Protein AF-A0A353EIA1-F1 (afdb_monomer)

Solvent-accessible surface area (backbone atoms only — not comparable to full-atom values): 8806 Å² total; per-residue (Å²): 130,81,90,67,79,78,46,19,44,76,50,26,48,52,34,25,34,33,29,56,57,96,92,42,80,45,79,42,73,63,46,72,69,55,45,57,38,47,73,70,71,42,82,76,47,88,74,96,47,78,44,56,76,40,51,31,35,72,82,66,77,47,40,39,84,74,46,86,92,34,74,85,37,61,61,49,66,30,63,66,44,68,29,76,90,75,44,92,76,39,76,58,55,89,95,60,51,73,68,58,54,50,53,55,48,52,53,59,65,71,46,67,78,74,68,74,76,71,55,72,81,77,43,66,68,55,54,53,51,54,53,52,53,52,53,52,52,52,56,55,58,76,76,106

Radius of gyration: 26.11 Å; Cα contacts (8 Å, |Δi|>4): 144; chains: 1; bounding box: 48×32×91 Å

Foldseek 3Di:
DDPDDFQFQLFFQQKWFWFQDPNDIDIDTQAPVNSVCVVVVNPVPPDPCPRTPWIAGNVRLDTQVPPPPRVPPPCCRGPVDRCPPRDPGDGHDPPDDPVNSVVVSVVVVVPPPPPPPPPCVVPPVSVVVVVVVVVVVVVVVVVD

Mean predicted aligned error: 12.24 Å

Sequence (144 aa):
MSKHPVKNCLSCHFLAKKIQKQGFSQVETVTRAERTALQKHDYQLKGSLKDIESFHCFRKVWDERTEPGLSNNREFSLAEKDRDDQCFFFEYKPNLSFETAQQMRVRKKEVPRVEKFVLIGERAWLVWIISAAVLLASILYVKY

Nearest PDB structures (foldseek):
  4uo4-assembly1_B-2  TM=1.897E-01  e=6.443E+00  Influenza A virus

Secondary structure (DSSP, 8-state):
---SPP--GGGBTTEEEEEEETTEEEEEEPPHHHHHHHHTT--S-TTTTTTEEEEEETTSS-BTTTSTT-TT-HHIIIIIS--TTTS---B--TT--HHHHHHHHHHHHHS--------GGG-HHHHHHHHHHHHHHHHHHHH-

Structure (mmCIF, N/CA/C/O backbone):
data_AF-A0A353EIA1-F1
#
_entry.id   AF-A0A353EIA1-F1
#
loop_
_atom_site.group_PDB
_atom_site.id
_atom_site.type_symbol
_atom_site.label_atom_id
_atom_site.label_alt_id
_atom_site.label_comp_id
_atom_site.label_asym_id
_atom_site.label_entity_id
_atom_site.label_seq_id
_atom_site.pdbx_PDB_ins_code
_atom_site.Cartn_x
_atom_site.Cartn_y
_atom_site.Cartn_z
_atom_site.occupancy
_atom_site.B_iso_or_equiv
_atom_site.auth_seq_id
_atom_site.auth_comp_id
_atom_site.auth_asym_id
_atom_site.auth_atom_id
_atom_site.pdbx_PDB_model_num
ATOM 1 N N . MET A 1 1 ? -6.022 16.601 -18.072 1.00 46.38 1 MET A N 1
ATOM 2 C CA . MET A 1 1 ? -6.297 15.633 -16.987 1.00 46.38 1 MET A CA 1
ATOM 3 C C . MET A 1 1 ? -5.521 14.364 -17.296 1.00 46.38 1 MET A C 1
ATOM 5 O O . MET A 1 1 ? -5.735 13.780 -18.353 1.00 46.38 1 MET A O 1
ATOM 9 N N . SER A 1 2 ? -4.546 14.018 -16.457 1.00 43.38 2 SER A N 1
ATOM 10 C CA . SER A 1 2 ? -3.742 12.801 -16.610 1.00 43.38 2 SER A CA 1
ATOM 11 C C . SER A 1 2 ? -4.658 11.570 -16.549 1.00 43.38 2 SER A C 1
ATOM 13 O O . SER A 1 2 ? -5.465 11.460 -15.634 1.00 43.38 2 SER A O 1
ATOM 15 N N . LYS A 1 3 ? -4.570 10.667 -17.536 1.00 55.72 3 LYS A N 1
ATOM 16 C CA . LYS A 1 3 ? -5.364 9.420 -17.626 1.00 55.72 3 LYS A CA 1
ATOM 17 C C . LYS A 1 3 ? -4.819 8.295 -16.731 1.00 55.72 3 LYS A C 1
ATOM 19 O O . LYS A 1 3 ? -5.139 7.127 -16.952 1.00 55.72 3 LYS A O 1
ATOM 24 N N . HIS A 1 4 ? -3.952 8.604 -15.773 1.00 60.06 4 HIS A N 1
ATOM 25 C CA . HIS A 1 4 ? -3.385 7.581 -14.905 1.00 60.06 4 HIS A CA 1
ATOM 26 C C . HIS A 1 4 ? -4.340 7.283 -13.741 1.00 60.06 4 HIS A C 1
ATOM 28 O O . HIS A 1 4 ? -4.844 8.217 -13.118 1.00 60.06 4 HIS A O 1
ATOM 34 N N . PRO A 1 5 ? -4.639 5.999 -13.466 1.00 69.25 5 PRO A N 1
ATOM 35 C CA . PRO A 1 5 ? -5.440 5.636 -12.306 1.00 69.25 5 PRO A CA 1
ATOM 36 C C . PRO A 1 5 ? -4.714 6.096 -11.039 1.00 69.25 5 PRO A C 1
ATOM 38 O O . PRO A 1 5 ? -3.521 5.830 -10.885 1.00 69.25 5 PRO A O 1
ATOM 41 N N . VAL A 1 6 ? -5.438 6.783 -10.153 1.00 77.81 6 VAL A N 1
ATOM 42 C CA . VAL A 1 6 ? -4.903 7.329 -8.896 1.00 77.81 6 VAL A CA 1
ATOM 43 C C . VAL A 1 6 ? -4.264 6.206 -8.078 1.00 77.81 6 VAL A C 1
ATOM 45 O O . VAL A 1 6 ? -4.919 5.211 -7.752 1.00 77.81 6 VAL A O 1
ATOM 48 N N . LYS A 1 7 ? -2.981 6.350 -7.728 1.00 86.06 7 LYS A N 1
ATOM 49 C CA . LYS A 1 7 ? -2.252 5.352 -6.937 1.00 86.06 7 LYS A CA 1
ATOM 50 C C . LYS A 1 7 ? -2.354 5.692 -5.460 1.00 86.06 7 LYS A C 1
ATOM 52 O O . LYS A 1 7 ? -1.494 6.359 -4.893 1.00 86.06 7 LYS A O 1
ATOM 57 N N . ASN A 1 8 ? -3.408 5.194 -4.826 1.00 89.12 8 ASN A N 1
ATOM 58 C CA . ASN A 1 8 ? -3.693 5.456 -3.417 1.00 89.12 8 ASN A CA 1
ATOM 59 C C . ASN A 1 8 ? -3.317 4.286 -2.489 1.00 89.12 8 ASN A C 1
ATOM 61 O O . ASN A 1 8 ? -3.036 3.160 -2.912 1.00 89.12 8 ASN A O 1
ATOM 65 N N . CYS A 1 9 ? -3.319 4.528 -1.180 1.00 89.50 9 CYS A N 1
ATOM 66 C CA . CYS A 1 9 ? -2.911 3.520 -0.202 1.00 89.50 9 CYS A CA 1
ATOM 67 C C . CYS A 1 9 ? -3.884 2.330 -0.147 1.00 89.50 9 CYS A C 1
ATOM 69 O O . CYS A 1 9 ? -3.444 1.197 0.070 1.00 89.50 9 CYS A O 1
ATOM 71 N N . LEU A 1 10 ? -5.174 2.547 -0.438 1.00 91.06 10 LEU A N 1
ATOM 72 C CA . LEU A 1 10 ? -6.182 1.480 -0.554 1.00 91.06 10 LEU A CA 1
ATOM 73 C C . LEU A 1 10 ? -5.888 0.471 -1.663 1.00 91.06 10 LEU A C 1
ATOM 75 O O . LEU A 1 10 ? -6.384 -0.653 -1.605 1.00 91.06 10 LEU A O 1
ATOM 79 N N . SER A 1 11 ? -5.051 0.829 -2.629 1.00 90.56 11 SER A N 1
ATOM 80 C CA . SER A 1 11 ? -4.624 -0.048 -3.724 1.00 90.56 11 SER A CA 1
ATOM 81 C C . SER A 1 11 ? -3.202 -0.585 -3.516 1.00 90.56 11 SER A C 1
ATOM 83 O O . SER A 1 11 ? -2.738 -1.458 -4.250 1.00 90.56 11 SER A O 1
ATOM 85 N N . CYS A 1 12 ? -2.503 -0.086 -2.492 1.00 91.31 12 CYS A N 1
ATOM 86 C CA . CYS A 1 12 ? -1.125 -0.435 -2.190 1.00 91.31 12 CYS A CA 1
ATOM 87 C C . CYS A 1 12 ? -1.038 -1.683 -1.307 1.00 91.31 12 CYS A C 1
ATOM 89 O O . CYS A 1 12 ? -1.704 -1.808 -0.273 1.00 91.31 12 CYS A O 1
ATOM 91 N N . HIS A 1 13 ? -0.145 -2.589 -1.684 1.00 92.19 13 HIS A N 1
ATOM 92 C CA . HIS A 1 13 ? 0.145 -3.811 -0.962 1.00 92.19 13 HIS A CA 1
ATOM 93 C C . HIS A 1 13 ? 0.699 -3.540 0.429 1.00 92.19 13 HIS A C 1
ATOM 95 O O . HIS A 1 13 ? 0.278 -4.195 1.366 1.00 92.19 13 HIS A O 1
ATOM 101 N N . PHE A 1 14 ? 1.553 -2.524 0.576 1.00 92.75 14 PHE A N 1
ATOM 102 C CA . PHE A 1 14 ? 2.212 -2.161 1.835 1.00 92.75 14 PHE A CA 1
ATOM 103 C C . PHE A 1 14 ? 1.337 -1.359 2.810 1.00 92.75 14 PHE A C 1
ATOM 105 O O . PHE A 1 14 ? 1.869 -0.779 3.757 1.00 92.75 14 PHE A O 1
ATOM 112 N N . LEU A 1 15 ? 0.023 -1.283 2.582 1.00 93.94 15 LEU A N 1
ATOM 113 C CA . LEU A 1 15 ? -0.897 -0.706 3.558 1.00 93.94 15 LEU A CA 1
ATOM 114 C C . LEU A 1 15 ? -0.979 -1.622 4.787 1.00 93.94 15 LEU A C 1
ATOM 116 O O . LEU A 1 15 ? -1.389 -2.783 4.689 1.00 93.94 15 LEU A O 1
ATOM 120 N N . ALA A 1 16 ? -0.598 -1.073 5.935 1.00 93.56 16 ALA A N 1
ATOM 121 C CA . ALA A 1 16 ? -0.584 -1.751 7.217 1.00 93.56 16 ALA A CA 1
ATOM 122 C C . ALA A 1 16 ? -1.441 -0.996 8.237 1.00 93.56 16 ALA A C 1
ATOM 124 O O . ALA A 1 16 ? -1.696 0.204 8.113 1.00 93.56 16 ALA A O 1
ATOM 125 N N . LYS A 1 17 ? -1.880 -1.729 9.254 1.00 92.50 17 LYS A N 1
ATOM 126 C CA . LYS A 1 17 ? -2.584 -1.207 10.421 1.00 92.50 17 LYS A CA 1
ATOM 127 C C . LYS A 1 17 ? -1.749 -1.487 11.659 1.00 92.50 17 LYS A C 1
ATOM 129 O O . LYS A 1 17 ? -1.137 -2.548 11.791 1.00 92.50 17 LYS A O 1
ATOM 134 N N . LYS A 1 18 ? -1.713 -0.518 12.558 1.00 91.62 18 LYS A N 1
ATOM 135 C CA . LYS A 1 18 ? -1.176 -0.668 13.900 1.00 91.62 18 LYS A CA 1
ATOM 136 C C . LYS A 1 18 ? -2.351 -0.983 14.810 1.00 91.62 18 LYS A C 1
ATOM 138 O O . LYS A 1 18 ? -3.344 -0.262 14.784 1.00 91.62 18 LYS A O 1
ATOM 143 N N . ILE A 1 19 ? -2.262 -2.076 15.550 1.00 90.50 19 ILE A N 1
ATOM 144 C CA . ILE A 1 19 ? -3.295 -2.515 16.481 1.00 90.50 19 ILE A CA 1
ATOM 145 C C . ILE A 1 19 ? -2.731 -2.606 17.894 1.00 90.50 19 ILE A C 1
ATOM 147 O O . ILE A 1 19 ? -1.560 -2.941 18.072 1.00 90.50 19 ILE A O 1
ATOM 151 N N . GLN A 1 20 ? -3.559 -2.331 18.896 1.00 87.56 20 GLN A N 1
ATOM 152 C CA . GLN A 1 20 ? -3.187 -2.494 20.296 1.00 87.56 20 GLN A CA 1
ATOM 153 C C . GLN A 1 20 ? 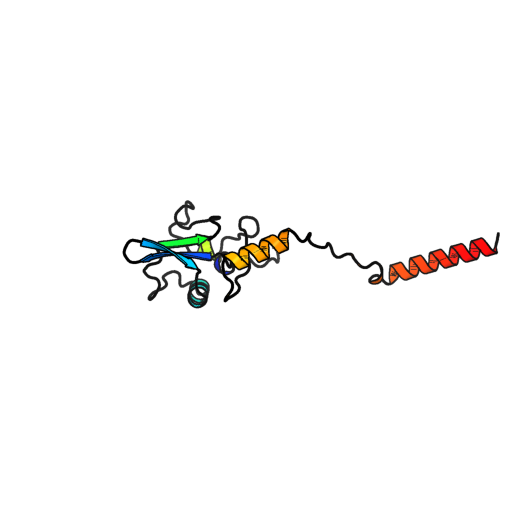-3.878 -3.731 20.872 1.00 87.56 20 GLN A C 1
ATOM 155 O O . GLN A 1 20 ? -5.080 -3.728 21.109 1.00 87.56 20 GLN A O 1
ATOM 160 N N . LYS A 1 21 ? -3.116 -4.802 21.106 1.00 85.50 21 LYS A N 1
ATOM 161 C CA . LYS A 1 21 ? -3.612 -6.044 21.714 1.00 85.50 21 LYS A CA 1
ATOM 162 C C . LYS A 1 21 ? -2.914 -6.254 23.054 1.00 85.50 21 LYS A C 1
ATOM 164 O O . LYS A 1 21 ? -1.693 -6.348 23.104 1.00 85.50 21 LYS A O 1
ATOM 169 N N . GLN A 1 22 ? -3.690 -6.324 24.139 1.00 85.56 22 GLN A N 1
ATOM 170 C CA . GLN A 1 22 ? -3.195 -6.665 25.486 1.00 85.56 22 GLN A CA 1
ATOM 171 C C . GLN A 1 22 ? -2.006 -5.797 25.959 1.00 85.56 22 GLN A C 1
ATOM 173 O O . GLN A 1 22 ? -1.063 -6.291 26.566 1.00 85.56 22 GLN A O 1
ATOM 178 N N . GLY A 1 23 ? -2.030 -4.496 25.649 1.00 84.25 23 GLY A N 1
ATOM 179 C CA . GLY A 1 23 ? -0.966 -3.554 26.025 1.00 84.25 23 GLY A CA 1
ATOM 180 C C . GLY A 1 23 ? 0.234 -3.514 25.073 1.00 84.25 23 GLY A C 1
ATOM 181 O O . GLY A 1 23 ? 1.049 -2.601 25.180 1.00 84.25 23 GLY A O 1
ATOM 182 N N . PHE A 1 24 ? 0.315 -4.418 24.094 1.00 87.12 24 PHE A N 1
ATOM 183 C CA . PHE A 1 24 ? 1.350 -4.403 23.063 1.00 87.12 24 PHE A CA 1
ATOM 184 C C . PHE A 1 24 ? 0.822 -3.827 21.756 1.00 87.12 24 PHE A C 1
ATOM 186 O O . PHE A 1 24 ? -0.315 -4.073 21.348 1.00 87.12 24 PHE A O 1
ATOM 193 N N . SER A 1 25 ? 1.677 -3.064 21.080 1.00 88.75 25 SER A N 1
ATOM 194 C CA . SER A 1 25 ? 1.382 -2.573 19.745 1.00 88.75 25 SER A CA 1
ATOM 195 C C . SER A 1 25 ? 1.944 -3.529 18.700 1.00 88.75 25 SER A C 1
ATOM 197 O O . SER A 1 25 ? 3.144 -3.804 18.683 1.00 88.75 25 SER A O 1
ATOM 199 N N . GLN A 1 26 ? 1.074 -4.027 17.830 1.00 90.75 26 GLN A N 1
ATOM 200 C CA . GLN A 1 26 ? 1.426 -4.935 16.749 1.00 90.75 26 GLN A CA 1
ATOM 201 C C . GLN A 1 26 ? 1.092 -4.295 15.403 1.00 90.75 26 GLN A C 1
ATOM 203 O O . GLN A 1 26 ? 0.077 -3.620 15.243 1.00 90.75 26 GLN A O 1
ATOM 208 N N . VAL A 1 27 ? 1.958 -4.517 14.416 1.00 90.81 27 VAL A N 1
ATOM 209 C CA . VAL A 1 27 ? 1.718 -4.108 13.032 1.00 90.81 27 VAL A CA 1
ATOM 210 C C . VAL A 1 27 ? 1.229 -5.314 12.246 1.00 90.81 27 VAL A C 1
ATOM 212 O O . VAL A 1 27 ? 1.896 -6.345 12.197 1.00 90.81 27 VAL A O 1
ATOM 215 N N . GLU A 1 28 ? 0.070 -5.177 11.614 1.00 90.94 28 GLU A N 1
ATOM 216 C CA . GLU A 1 28 ? -0.535 -6.209 10.778 1.00 90.94 28 GLU A CA 1
ATOM 217 C C . GLU A 1 28 ? -0.816 -5.665 9.371 1.00 90.94 28 GLU A C 1
ATOM 219 O O . GLU A 1 28 ? -1.009 -4.466 9.155 1.00 90.94 28 GLU A O 1
ATOM 224 N N . THR A 1 29 ? -0.853 -6.562 8.384 1.00 90.12 29 THR A N 1
ATOM 225 C CA . THR A 1 29 ? -1.313 -6.209 7.033 1.00 90.12 29 THR A CA 1
ATOM 226 C C . THR A 1 29 ? -2.817 -5.969 7.047 1.00 90.12 29 THR A C 1
ATOM 228 O O . THR A 1 29 ? -3.553 -6.700 7.710 1.00 90.12 29 THR A O 1
ATOM 231 N N . VAL A 1 30 ? -3.290 -4.988 6.274 1.00 91.31 30 VAL A N 1
ATOM 232 C CA . VAL A 1 30 ? -4.731 -4.812 6.060 1.00 91.31 30 VAL A CA 1
ATOM 233 C C . VAL A 1 30 ? -5.272 -5.983 5.240 1.00 91.31 30 VAL A C 1
ATOM 235 O O . VAL A 1 30 ? -4.829 -6.228 4.110 1.00 91.31 30 VAL A O 1
ATOM 238 N N . THR A 1 31 ? -6.225 -6.716 5.813 1.00 90.19 31 THR A N 1
ATOM 239 C CA . THR A 1 31 ? -6.809 -7.907 5.183 1.00 90.19 31 THR A CA 1
ATOM 240 C C . THR A 1 31 ? -7.653 -7.535 3.963 1.00 90.19 31 THR A C 1
ATOM 242 O O . THR A 1 31 ? -8.016 -6.377 3.747 1.00 90.19 31 THR A O 1
ATOM 245 N N . ARG A 1 32 ? -8.003 -8.526 3.132 1.00 90.25 32 ARG A N 1
ATOM 246 C CA . ARG A 1 32 ? -8.872 -8.292 1.967 1.00 90.25 32 ARG A CA 1
ATOM 247 C C . ARG A 1 32 ? -10.236 -7.731 2.381 1.00 90.25 32 ARG A C 1
ATOM 249 O O . ARG A 1 32 ? -10.708 -6.790 1.755 1.00 90.25 32 ARG A O 1
ATOM 256 N N . ALA A 1 33 ? -10.839 -8.291 3.431 1.00 89.19 33 ALA A N 1
ATOM 257 C CA . ALA A 1 33 ? -12.139 -7.851 3.934 1.00 89.19 33 ALA A CA 1
ATOM 258 C C . ALA A 1 33 ? -12.088 -6.401 4.441 1.00 89.19 33 ALA A C 1
ATOM 260 O O . ALA A 1 33 ? -12.926 -5.588 4.059 1.00 89.19 33 ALA A O 1
ATOM 261 N N . GLU A 1 34 ? -11.057 -6.056 5.218 1.00 90.31 34 GLU A N 1
ATOM 262 C CA . GLU A 1 34 ? -10.821 -4.684 5.686 1.00 90.31 34 GLU A CA 1
ATOM 263 C C . GLU A 1 34 ? -10.635 -3.707 4.535 1.00 90.31 34 GLU A C 1
ATOM 265 O O . GLU A 1 34 ? -11.230 -2.636 4.526 1.00 90.31 34 GLU A O 1
ATOM 270 N N . ARG A 1 35 ? -9.841 -4.083 3.529 1.00 91.44 35 ARG A N 1
ATOM 271 C CA . ARG A 1 35 ? -9.610 -3.242 2.354 1.00 91.44 35 ARG A CA 1
ATOM 272 C C . ARG A 1 35 ? -10.907 -2.976 1.597 1.00 91.44 35 ARG A C 1
ATOM 274 O O . ARG A 1 35 ? -11.148 -1.840 1.209 1.00 91.44 35 ARG A O 1
ATOM 281 N N . THR A 1 36 ? -11.754 -3.992 1.428 1.00 90.50 36 THR A N 1
ATOM 282 C CA . THR A 1 36 ? -13.078 -3.825 0.816 1.00 90.50 36 THR A CA 1
ATOM 283 C C . THR A 1 36 ? -13.985 -2.915 1.647 1.00 90.50 36 THR A C 1
ATOM 285 O O . THR A 1 36 ? -14.723 -2.127 1.066 1.00 90.50 36 THR A O 1
ATOM 288 N N . ALA A 1 37 ? -13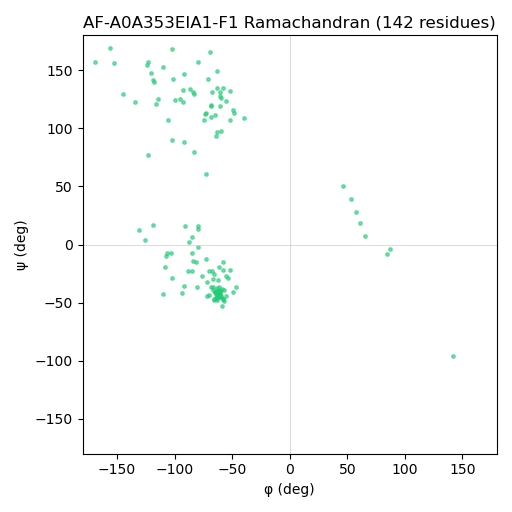.931 -2.982 2.980 1.00 89.69 37 ALA A N 1
ATOM 289 C CA . ALA A 1 37 ? -14.680 -2.066 3.844 1.00 89.69 37 ALA A CA 1
ATOM 290 C C . ALA A 1 37 ? -14.181 -0.616 3.702 1.00 89.69 37 ALA A C 1
ATOM 292 O O . ALA A 1 37 ? -14.973 0.289 3.450 1.00 89.69 37 ALA A O 1
ATOM 293 N N . LEU A 1 38 ? -12.861 -0.411 3.731 1.00 89.94 38 LEU A N 1
ATOM 294 C CA . LEU A 1 38 ? -12.236 0.900 3.536 1.00 89.94 38 LEU A CA 1
ATOM 295 C C . LEU A 1 38 ? -12.537 1.504 2.153 1.00 89.94 38 LEU A C 1
ATOM 297 O O . LEU A 1 38 ? -12.728 2.709 2.035 1.00 89.94 38 LEU A O 1
ATOM 301 N N . GLN A 1 39 ? -12.609 0.676 1.107 1.00 89.75 39 GLN A N 1
ATOM 302 C CA . GLN A 1 39 ? -13.018 1.097 -0.241 1.00 89.75 39 GLN A CA 1
ATOM 303 C C . GLN A 1 39 ? -14.489 1.518 -0.323 1.00 89.75 39 GLN A C 1
ATOM 305 O O . GLN A 1 39 ? -14.855 2.260 -1.226 1.00 89.75 39 GLN A O 1
ATOM 310 N N . LYS A 1 40 ? -15.333 1.053 0.603 1.00 90.25 40 LYS A N 1
ATOM 311 C CA . LYS A 1 40 ? -16.737 1.469 0.739 1.00 90.25 40 LYS A CA 1
ATOM 312 C C . LYS A 1 40 ? -16.903 2.661 1.687 1.00 90.25 40 LYS A C 1
ATOM 314 O O . LYS A 1 40 ? -18.011 2.907 2.149 1.00 90.25 40 LYS A O 1
ATOM 319 N N . HIS A 1 41 ? -15.815 3.367 1.993 1.00 86.06 41 HIS A N 1
ATOM 320 C CA . HIS A 1 41 ? -15.782 4.491 2.929 1.00 86.06 41 HIS A CA 1
ATOM 321 C C . HIS A 1 41 ? -16.192 4.126 4.370 1.00 86.06 41 HIS A C 1
ATOM 323 O O . HIS A 1 41 ? -16.494 4.998 5.184 1.00 86.06 41 HIS A O 1
ATOM 329 N N . ASP A 1 42 ? -16.159 2.837 4.733 1.00 84.56 42 ASP A N 1
ATOM 330 C CA . ASP A 1 42 ? -16.332 2.412 6.122 1.00 84.56 42 ASP A CA 1
ATOM 331 C C . ASP A 1 42 ? -14.992 2.511 6.863 1.00 84.56 42 ASP A C 1
ATOM 333 O O . ASP A 1 42 ? -14.269 1.533 7.048 1.00 84.56 42 ASP A O 1
ATOM 337 N N . TYR A 1 43 ? -14.642 3.733 7.266 1.00 77.38 43 TYR A N 1
ATOM 338 C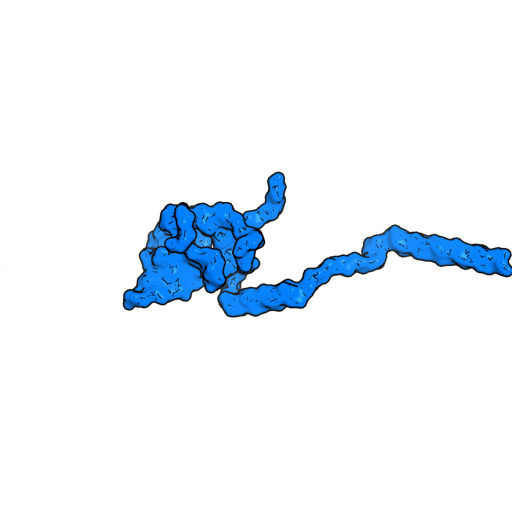 CA . TYR A 1 43 ? -13.428 4.032 8.038 1.00 77.38 43 TYR A CA 1
ATOM 339 C C . TYR A 1 43 ? -13.605 3.843 9.553 1.00 77.38 43 TYR A C 1
ATOM 341 O O . TYR A 1 43 ? -12.634 3.949 10.311 1.00 77.38 4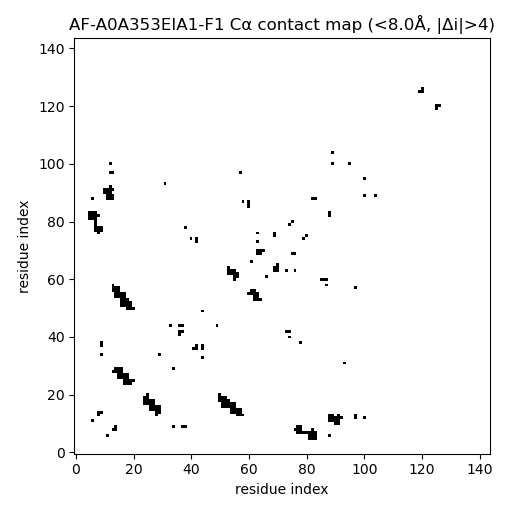3 TYR A O 1
ATOM 349 N N . GLN A 1 44 ? -14.845 3.590 9.987 1.00 69.81 44 GLN A N 1
ATOM 350 C CA . GLN A 1 44 ? -15.246 3.367 11.379 1.00 69.81 44 GLN A CA 1
ATOM 351 C C . GLN A 1 44 ? -15.123 1.886 11.765 1.00 69.81 44 GLN A C 1
ATOM 353 O O . GLN A 1 44 ? -14.968 1.587 12.948 1.00 69.81 44 GLN A O 1
ATOM 358 N N . LEU A 1 45 ? -15.157 0.975 10.778 1.00 66.88 45 LEU A N 1
ATOM 359 C CA . LEU A 1 45 ? -14.779 -0.437 10.891 1.00 66.88 45 LEU A CA 1
ATOM 360 C C . LEU A 1 45 ? -15.379 -1.120 12.142 1.00 66.88 45 LEU A C 1
ATOM 362 O O . LEU A 1 45 ? -14.682 -1.739 12.952 1.00 66.88 45 LEU A O 1
ATOM 366 N N . LYS A 1 46 ? -16.698 -0.975 12.332 1.00 54.69 46 LYS A N 1
ATOM 367 C CA . LYS A 1 46 ? -17.418 -1.460 13.522 1.00 54.69 46 LYS A CA 1
ATOM 368 C C . LYS A 1 46 ? -17.370 -2.994 13.607 1.00 54.69 46 LYS A C 1
ATOM 370 O O . LYS A 1 46 ? -18.009 -3.680 12.820 1.00 54.69 46 LYS A O 1
ATOM 375 N N . GLY A 1 47 ? -16.645 -3.539 14.590 1.00 58.69 47 GLY A N 1
ATOM 376 C CA . GLY A 1 47 ? -16.631 -4.980 14.890 1.00 58.69 47 GLY A CA 1
ATOM 377 C C . GLY A 1 47 ? -15.250 -5.501 15.291 1.00 58.69 47 GLY A C 1
ATOM 378 O O . GLY A 1 47 ? -14.862 -5.389 16.447 1.00 58.69 47 GLY A O 1
ATOM 379 N N . SER A 1 48 ? -14.506 -6.053 14.330 1.00 52.88 48 SER A N 1
ATOM 380 C CA . SER A 1 48 ? -13.206 -6.732 14.518 1.00 52.88 48 SER A CA 1
ATOM 381 C C . SER A 1 48 ? -11.995 -5.787 14.661 1.00 52.88 48 SER A C 1
ATOM 383 O O . SER A 1 48 ? -10.861 -6.249 14.776 1.00 52.88 48 SER A O 1
ATOM 385 N N . LEU A 1 49 ? -12.206 -4.473 14.553 1.00 55.47 49 LEU A N 1
ATOM 386 C CA . LEU A 1 49 ? -11.157 -3.497 14.220 1.00 55.47 49 LEU A CA 1
ATOM 387 C C . LEU A 1 49 ? -11.143 -2.294 15.172 1.00 55.47 49 LEU A C 1
ATOM 389 O O . LEU A 1 49 ? -10.456 -1.310 14.909 1.00 55.47 49 LEU A O 1
ATOM 393 N N . LYS A 1 50 ? -11.864 -2.390 16.299 1.00 64.19 50 LYS A N 1
ATOM 394 C CA . LYS A 1 50 ? -11.843 -1.383 17.377 1.00 64.19 50 LYS A CA 1
ATOM 395 C C . LYS A 1 50 ? -10.441 -1.151 17.948 1.00 64.19 50 LYS A C 1
ATOM 397 O O . LYS A 1 50 ? -10.183 -0.081 18.482 1.00 64.19 50 LYS A O 1
ATOM 402 N N . ASP A 1 51 ? -9.548 -2.119 17.771 1.00 76.31 51 ASP A N 1
ATOM 403 C CA . ASP A 1 51 ? -8.181 -2.065 18.278 1.00 76.31 51 ASP A CA 1
ATOM 404 C C . ASP A 1 51 ? -7.202 -1.385 17.306 1.00 76.31 51 ASP A C 1
ATOM 406 O O . ASP A 1 51 ? -6.006 -1.354 17.589 1.00 76.31 51 ASP A O 1
ATOM 410 N N . ILE A 1 52 ? -7.659 -0.870 16.151 1.00 86.06 52 ILE A N 1
ATOM 411 C CA . ILE A 1 52 ? -6.789 -0.147 15.211 1.00 86.06 52 ILE A CA 1
ATOM 412 C C . ILE A 1 52 ? -6.444 1.235 15.771 1.00 86.06 52 ILE A C 1
ATOM 414 O O . ILE A 1 52 ? -7.271 2.144 15.807 1.00 86.06 52 ILE A O 1
ATOM 418 N N . GLU A 1 53 ? -5.170 1.400 16.111 1.00 86.81 53 GLU A N 1
ATOM 419 C CA . GLU A 1 53 ? -4.555 2.658 16.522 1.00 86.81 53 GLU A CA 1
ATOM 420 C C . GLU A 1 53 ? -4.382 3.643 15.363 1.00 86.81 53 GLU A C 1
ATOM 422 O O . GLU A 1 53 ? -4.572 4.846 15.550 1.00 86.81 53 GLU A O 1
ATOM 427 N N . SER A 1 54 ? -3.907 3.145 14.218 1.00 89.44 54 SER A N 1
ATOM 428 C CA . SER A 1 54 ? -3.615 3.940 13.023 1.00 89.44 54 SER A CA 1
ATOM 429 C C . SER A 1 54 ? -3.335 3.078 11.796 1.00 89.44 54 SER A C 1
ATOM 431 O O . SER A 1 54 ? -2.889 1.930 11.894 1.00 89.44 54 SER A O 1
ATOM 433 N N . PHE A 1 55 ? -3.530 3.660 10.619 1.00 91.38 55 PHE A N 1
ATOM 434 C CA . PHE A 1 55 ? -3.006 3.165 9.356 1.00 91.38 55 PHE A CA 1
ATOM 435 C C . PHE A 1 55 ? -1.649 3.786 9.047 1.00 91.38 55 PHE A C 1
ATOM 437 O O . PHE A 1 55 ? -1.361 4.936 9.374 1.00 91.38 55 PHE A O 1
ATOM 444 N N . HIS A 1 56 ? -0.797 3.008 8.396 1.00 91.88 56 HIS A N 1
ATOM 445 C CA . HIS A 1 56 ? 0.516 3.470 7.978 1.00 91.88 56 HIS A CA 1
ATOM 446 C C . HIS A 1 56 ? 1.026 2.638 6.803 1.00 91.88 56 HIS A C 1
ATOM 448 O O . HIS A 1 56 ? 0.488 1.587 6.441 1.00 91.88 56 HIS A O 1
ATOM 454 N N . CYS A 1 57 ? 2.108 3.104 6.192 1.00 91.12 57 CYS A N 1
ATOM 455 C CA . CYS A 1 57 ? 2.856 2.307 5.236 1.00 91.12 57 CYS A CA 1
ATOM 456 C C . CYS A 1 57 ? 3.836 1.388 5.974 1.00 91.12 57 CYS A C 1
ATOM 458 O O . CYS A 1 57 ? 4.674 1.871 6.731 1.00 91.12 57 CYS A O 1
ATOM 460 N N . PHE A 1 58 ? 3.843 0.087 5.669 1.00 90.94 58 PHE A N 1
ATOM 461 C CA . PHE A 1 58 ? 4.837 -0.858 6.205 1.00 90.94 58 PHE A CA 1
ATOM 462 C C . PHE A 1 58 ? 6.291 -0.430 5.913 1.00 90.94 58 PHE A C 1
ATOM 464 O O . PHE A 1 58 ? 7.217 -0.724 6.663 1.00 90.94 58 PHE A O 1
ATOM 471 N N . ARG A 1 59 ? 6.501 0.327 4.827 1.00 87.81 59 ARG A N 1
ATOM 472 C CA . ARG A 1 59 ? 7.799 0.906 4.442 1.00 87.81 59 ARG A CA 1
ATOM 473 C C . ARG A 1 59 ? 8.112 2.243 5.123 1.00 87.81 59 ARG A C 1
ATOM 475 O O . ARG A 1 59 ? 9.107 2.859 4.759 1.00 87.81 59 ARG A O 1
ATOM 482 N N . LYS A 1 60 ? 7.278 2.683 6.072 1.00 87.19 60 LYS A N 1
ATOM 483 C CA . LYS A 1 60 ? 7.403 3.937 6.834 1.00 87.19 60 LYS A CA 1
ATOM 484 C C . LYS A 1 60 ? 7.443 5.203 5.969 1.00 87.19 60 LYS A C 1
ATOM 486 O O . LYS A 1 60 ? 8.034 6.199 6.360 1.00 87.19 60 LYS A O 1
ATOM 491 N N . VAL A 1 61 ? 6.825 5.163 4.785 1.00 84.38 61 VAL A N 1
ATOM 492 C CA . VAL A 1 61 ? 6.723 6.342 3.904 1.00 84.38 61 VAL A CA 1
ATOM 493 C C . VAL A 1 61 ? 5.742 7.373 4.466 1.00 84.38 61 VAL A C 1
ATOM 495 O O . VAL A 1 61 ? 5.926 8.568 4.278 1.00 84.38 61 VAL A O 1
ATOM 498 N N . TRP A 1 62 ? 4.701 6.906 5.152 1.00 85.56 62 TRP A N 1
ATOM 499 C CA . TRP A 1 62 ? 3.725 7.745 5.831 1.00 85.56 62 TRP A CA 1
ATOM 500 C C . TRP A 1 62 ? 3.112 6.983 7.011 1.00 85.56 62 TRP A C 1
ATOM 502 O O . TRP A 1 62 ? 3.099 5.744 7.012 1.00 85.56 62 TRP A O 1
ATOM 512 N N . ASP A 1 63 ? 2.610 7.732 7.988 1.00 85.06 63 ASP A N 1
ATOM 513 C CA . ASP A 1 63 ? 1.885 7.248 9.163 1.00 85.06 63 ASP A CA 1
ATOM 514 C C . ASP A 1 63 ? 0.794 8.274 9.506 1.00 85.06 63 ASP A C 1
ATOM 516 O O . ASP A 1 63 ? 1.070 9.473 9.589 1.00 85.06 63 ASP A O 1
ATOM 520 N N . GLU A 1 64 ? -0.444 7.805 9.678 1.00 83.00 64 GLU A N 1
ATOM 521 C CA . GLU A 1 64 ? -1.622 8.630 9.994 1.00 83.00 64 GLU A CA 1
ATOM 522 C C . GLU A 1 64 ? -1.408 9.515 11.232 1.00 83.00 64 GLU A C 1
ATOM 524 O O . GLU A 1 64 ? -1.982 10.596 11.327 1.00 83.00 64 GLU A O 1
ATOM 529 N N . ARG A 1 65 ? -0.569 9.082 12.181 1.00 79.81 65 ARG A N 1
ATOM 530 C CA . ARG A 1 65 ? -0.351 9.795 13.448 1.00 79.81 65 ARG A CA 1
ATOM 531 C C . ARG A 1 65 ? 0.677 10.906 13.383 1.00 79.81 65 ARG A C 1
ATOM 533 O O . ARG A 1 65 ? 0.681 11.765 14.260 1.00 79.81 65 ARG A O 1
ATOM 540 N N . THR A 1 66 ? 1.588 10.853 12.419 1.00 72.25 66 THR A N 1
ATOM 541 C CA . THR A 1 66 ? 2.716 11.789 12.343 1.00 72.25 66 THR A CA 1
ATOM 542 C C . THR A 1 66 ? 2.572 12.783 11.204 1.00 72.25 66 THR A C 1
ATOM 544 O O . THR A 1 66 ? 3.209 13.832 11.262 1.00 72.25 66 THR A O 1
ATOM 547 N N . GLU A 1 67 ? 1.737 12.507 10.194 1.00 66.50 67 GLU A N 1
ATOM 548 C CA . GLU A 1 67 ? 1.452 13.477 9.135 1.00 66.50 67 GLU A CA 1
ATOM 549 C C . GLU A 1 67 ? 0.544 14.611 9.686 1.00 66.50 67 GLU A C 1
ATOM 551 O O . GLU A 1 67 ? -0.620 14.371 10.033 1.00 66.50 67 GLU A O 1
ATOM 556 N N . PRO A 1 68 ? 1.042 15.862 9.782 1.00 56.44 68 PRO A N 1
ATOM 557 C CA . PRO A 1 68 ? 0.258 16.981 10.298 1.00 56.44 68 PRO A CA 1
ATOM 558 C C . PRO A 1 68 ? -0.955 17.259 9.396 1.00 56.44 68 PRO A C 1
ATOM 560 O O . PRO A 1 68 ? -0.840 17.288 8.173 1.00 56.44 68 PRO A O 1
ATOM 563 N N . GLY A 1 69 ? -2.130 17.452 10.007 1.00 57.19 69 GLY A N 1
ATOM 564 C CA . GLY A 1 69 ? -3.401 17.694 9.305 1.00 57.19 69 GLY A CA 1
ATOM 565 C C . GLY A 1 69 ? -4.182 16.437 8.891 1.00 57.19 69 GLY A C 1
ATOM 566 O O . GLY A 1 69 ? -5.302 16.568 8.405 1.00 57.19 69 GLY A O 1
ATOM 567 N N . LEU A 1 70 ? -3.637 15.231 9.109 1.00 58.25 70 LEU A N 1
ATOM 568 C CA . LEU A 1 70 ? -4.257 13.959 8.699 1.00 58.25 70 LEU A CA 1
ATOM 569 C C . LEU A 1 70 ? -4.821 13.119 9.842 1.00 58.25 70 LEU A C 1
ATOM 571 O O . LEU A 1 70 ? -5.565 12.174 9.582 1.00 58.25 70 LEU A O 1
ATOM 575 N N . SER A 1 71 ? -4.539 13.497 11.089 1.00 55.84 71 SER A N 1
ATOM 576 C CA . SER A 1 71 ? -4.896 12.732 12.289 1.00 55.84 71 SER A CA 1
ATOM 577 C C . SER A 1 71 ? -6.396 12.450 12.449 1.00 55.84 71 SER A C 1
ATOM 579 O O . SER A 1 71 ? -6.751 11.556 13.209 1.00 55.84 71 SER A O 1
ATOM 581 N N . ASN A 1 72 ? -7.265 13.145 11.702 1.00 62.69 72 ASN A N 1
ATOM 582 C CA . ASN A 1 72 ? -8.713 12.921 11.683 1.00 62.69 72 ASN A CA 1
ATOM 583 C C . ASN A 1 72 ? -9.308 12.684 10.278 1.00 62.69 72 ASN A C 1
ATOM 585 O O . ASN A 1 72 ? -10.525 12.555 10.163 1.00 62.69 72 ASN A O 1
ATOM 589 N N . ASN A 1 73 ? -8.499 12.620 9.208 1.00 78.81 73 ASN A N 1
ATOM 590 C CA . ASN A 1 73 ? -8.998 12.439 7.837 1.00 78.81 73 ASN A CA 1
ATOM 591 C C . ASN A 1 73 ? -8.377 11.205 7.157 1.00 78.81 73 ASN A C 1
ATOM 593 O O . ASN A 1 73 ? -7.470 11.280 6.318 1.00 78.81 73 ASN A O 1
ATOM 597 N N . ARG A 1 74 ? -8.891 10.035 7.556 1.00 84.56 74 ARG A N 1
ATOM 598 C CA . ARG A 1 74 ? -8.522 8.724 6.997 1.00 84.56 74 ARG A CA 1
ATOM 599 C C . ARG A 1 74 ? -8.827 8.619 5.512 1.00 84.56 74 ARG A C 1
ATOM 601 O O . ARG A 1 74 ? -8.027 8.052 4.774 1.00 84.56 74 ARG A O 1
ATOM 608 N N . GLU A 1 75 ? -9.960 9.166 5.089 1.00 85.44 75 GLU A N 1
ATOM 609 C CA . GLU A 1 75 ? -10.399 9.157 3.696 1.00 85.44 75 GLU A CA 1
ATOM 610 C C . GLU A 1 75 ? -9.372 9.838 2.795 1.00 85.44 75 GLU A C 1
ATOM 612 O O . GLU A 1 75 ? -8.831 9.205 1.884 1.00 85.44 75 GLU A O 1
ATOM 617 N N . PHE A 1 76 ? -8.988 11.068 3.138 1.00 84.44 76 PHE A N 1
ATOM 618 C CA . PHE A 1 76 ? -7.970 11.800 2.397 1.00 84.44 76 PHE A CA 1
ATOM 619 C C . PHE A 1 76 ? -6.635 11.040 2.352 1.00 84.44 76 PHE A C 1
ATOM 621 O O . PHE A 1 76 ? -6.028 10.872 1.293 1.00 84.44 76 PHE A O 1
ATOM 628 N N . SER A 1 77 ? -6.184 10.522 3.499 1.00 83.88 77 SER A N 1
ATOM 629 C CA . SER A 1 77 ? -4.878 9.855 3.626 1.00 83.88 77 SER A CA 1
ATOM 630 C C . SER A 1 77 ? -4.786 8.541 2.846 1.00 83.88 77 SER A C 1
ATOM 632 O O . SER A 1 77 ? -3.724 8.198 2.310 1.00 83.88 77 SER A O 1
ATOM 634 N N . LEU A 1 78 ? -5.889 7.787 2.809 1.00 87.75 78 LEU A N 1
ATOM 635 C CA . LEU A 1 78 ? -5.942 6.443 2.245 1.00 87.75 78 LEU A CA 1
ATOM 636 C C . LEU A 1 78 ? -6.383 6.421 0.781 1.00 87.75 78 LEU A C 1
ATOM 638 O O . LEU A 1 78 ? -5.827 5.628 0.013 1.00 87.75 78 LEU A O 1
ATOM 642 N N . ALA A 1 79 ? -7.380 7.231 0.419 1.0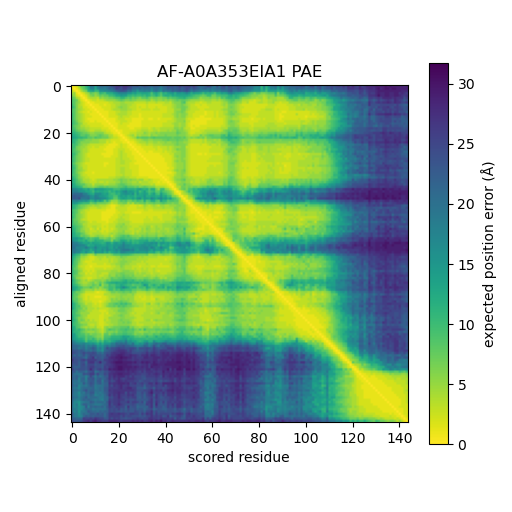0 86.62 79 ALA A N 1
ATOM 643 C CA . ALA A 1 79 ? -8.106 7.136 -0.844 1.00 86.62 79 ALA A CA 1
ATOM 644 C C . ALA A 1 79 ? -7.807 8.290 -1.811 1.00 86.62 79 ALA A C 1
ATOM 646 O O . ALA A 1 79 ? -7.628 8.027 -3.002 1.00 86.62 79 ALA A O 1
ATOM 647 N N . GLU A 1 80 ? -7.735 9.530 -1.317 1.00 83.75 80 GLU A N 1
ATOM 648 C CA . GLU A 1 80 ? -7.677 10.729 -2.172 1.00 83.75 80 GLU A CA 1
ATOM 649 C C . GLU A 1 80 ? -6.251 11.177 -2.501 1.00 83.75 80 GLU A C 1
ATOM 651 O O . GLU A 1 80 ? -5.982 11.636 -3.611 1.00 83.75 80 GLU A O 1
ATOM 656 N N . LYS A 1 81 ? -5.317 11.033 -1.555 1.00 82.88 81 LYS A N 1
ATOM 657 C CA . LYS A 1 81 ? -3.922 11.430 -1.757 1.00 82.88 81 LYS A CA 1
ATOM 658 C C . LYS A 1 81 ? -3.262 10.509 -2.784 1.00 82.88 81 LYS A C 1
ATOM 660 O O . LYS A 1 81 ? -2.990 9.341 -2.494 1.00 82.88 81 LYS A O 1
ATOM 665 N N . ASP A 1 82 ? -2.974 11.052 -3.965 1.00 82.31 82 ASP A N 1
ATOM 666 C CA . ASP A 1 82 ? -2.168 10.367 -4.972 1.00 82.31 82 ASP A CA 1
ATOM 667 C C . ASP A 1 82 ? -0.723 10.229 -4.476 1.00 82.31 82 ASP A C 1
ATOM 669 O O . ASP A 1 82 ? -0.117 11.177 -3.968 1.00 82.31 82 ASP A O 1
ATOM 673 N N . ARG A 1 83 ? -0.177 9.020 -4.576 1.00 80.62 83 ARG A N 1
ATOM 674 C CA . ARG A 1 83 ? 1.156 8.677 -4.077 1.00 80.62 83 ARG A CA 1
ATOM 675 C C . ARG A 1 83 ? 2.097 8.216 -5.196 1.00 80.62 83 ARG A C 1
ATOM 677 O O . ARG A 1 83 ? 3.123 7.617 -4.864 1.00 80.62 83 ARG A O 1
ATOM 684 N N . ASP A 1 84 ? 1.774 8.482 -6.469 1.00 73.75 84 ASP A N 1
ATOM 685 C CA . ASP A 1 84 ? 2.531 8.011 -7.646 1.00 73.75 84 ASP A CA 1
ATOM 686 C C . ASP A 1 84 ? 4.051 8.269 -7.542 1.00 73.75 84 ASP A C 1
ATOM 688 O O . ASP A 1 84 ? 4.845 7.357 -7.770 1.00 73.75 84 ASP A O 1
ATOM 692 N N . ASP A 1 85 ? 4.451 9.443 -7.034 1.00 69.50 85 ASP A N 1
ATOM 693 C CA . ASP A 1 85 ? 5.867 9.840 -6.918 1.00 69.50 85 ASP A CA 1
ATOM 694 C C . ASP A 1 85 ? 6.433 9.828 -5.488 1.00 69.50 85 ASP A C 1
ATOM 696 O O . ASP A 1 85 ? 7.633 9.999 -5.278 1.00 69.50 85 ASP A O 1
ATOM 700 N N . GLN A 1 86 ? 5.587 9.619 -4.478 1.00 67.00 86 GLN A N 1
ATOM 701 C CA . GLN A 1 86 ? 6.000 9.686 -3.070 1.00 67.00 86 GLN A CA 1
ATOM 702 C C . GLN A 1 86 ? 6.185 8.306 -2.446 1.00 67.00 86 GLN A C 1
ATOM 704 O O . GLN A 1 86 ? 6.967 8.141 -1.511 1.00 67.00 86 GLN A O 1
ATOM 709 N N . CYS A 1 87 ? 5.450 7.302 -2.929 1.00 71.88 87 CYS A N 1
ATOM 710 C CA . CYS A 1 87 ? 5.434 5.983 -2.321 1.00 71.88 87 CYS A CA 1
ATOM 711 C C . CYS A 1 87 ? 6.119 4.928 -3.172 1.00 71.88 87 CYS A C 1
ATOM 713 O O . CYS A 1 87 ? 6.096 4.913 -4.398 1.00 71.88 87 CYS A O 1
ATOM 715 N N . PHE A 1 88 ? 6.633 3.921 -2.475 1.00 73.75 88 PHE A N 1
ATOM 716 C CA . PHE A 1 88 ? 6.988 2.641 -3.064 1.00 73.75 88 PHE A CA 1
ATOM 717 C C . PHE A 1 88 ? 5.732 1.833 -3.400 1.00 73.75 88 PHE A C 1
ATOM 719 O O . PHE A 1 88 ? 5.519 0.751 -2.851 1.00 73.75 88 PHE A O 1
ATOM 726 N N . PHE A 1 89 ? 4.888 2.388 -4.270 1.00 81.12 89 PHE A N 1
ATOM 727 C CA . PHE A 1 89 ? 3.623 1.787 -4.640 1.00 81.12 89 PHE A CA 1
ATOM 728 C C . PHE A 1 89 ? 3.866 0.408 -5.252 1.00 81.12 89 PHE A C 1
ATOM 730 O O . PHE A 1 89 ? 4.654 0.228 -6.184 1.00 81.12 89 PHE A O 1
ATOM 737 N N . PHE A 1 90 ? 3.187 -0.579 -4.690 1.00 84.62 90 PHE A N 1
ATOM 738 C CA . PHE A 1 90 ? 3.158 -1.935 -5.195 1.00 84.62 90 PHE A CA 1
ATOM 739 C C . PHE A 1 90 ? 1.705 -2.362 -5.159 1.00 84.62 90 PHE A C 1
ATOM 741 O O . PHE A 1 90 ? 1.079 -2.275 -4.108 1.00 84.62 90 PHE A O 1
ATOM 748 N N . GLU A 1 91 ? 1.161 -2.762 -6.298 1.00 87.88 91 GLU A N 1
ATOM 749 C CA . GLU A 1 91 ? -0.245 -3.137 -6.401 1.00 87.88 91 GLU A CA 1
ATOM 750 C C . GLU A 1 91 ? -0.575 -4.285 -5.440 1.00 87.88 91 GLU A C 1
ATOM 752 O O . GLU A 1 91 ? 0.183 -5.254 -5.322 1.00 87.88 91 GLU A O 1
ATOM 757 N N . TYR A 1 92 ? -1.690 -4.159 -4.720 1.00 88.75 92 TYR A N 1
ATOM 758 C CA . TYR A 1 92 ? -2.117 -5.168 -3.762 1.00 88.75 92 TYR A CA 1
ATOM 759 C C . TYR A 1 92 ? -2.363 -6.517 -4.446 1.00 88.75 92 TYR A C 1
ATOM 761 O O . TYR A 1 92 ? -3.253 -6.661 -5.281 1.00 88.75 92 TYR A O 1
ATOM 769 N N . LYS A 1 93 ? -1.602 -7.533 -4.026 1.00 88.44 93 LYS A N 1
ATOM 770 C CA . LYS A 1 93 ? -1.842 -8.934 -4.373 1.00 88.44 93 LYS A CA 1
ATOM 771 C C . LYS A 1 93 ? -2.220 -9.724 -3.119 1.00 88.44 93 LYS A C 1
ATOM 773 O O . LYS A 1 93 ? -1.457 -9.687 -2.151 1.00 88.44 93 LYS A O 1
ATOM 778 N N . PRO A 1 94 ? -3.365 -10.426 -3.104 1.00 86.12 94 PRO A N 1
ATOM 779 C CA . PRO A 1 94 ? -3.701 -11.309 -1.994 1.00 86.12 94 PRO A CA 1
ATOM 780 C C . PRO A 1 94 ? -2.671 -12.445 -1.894 1.00 86.12 94 PRO A C 1
ATOM 782 O O . PRO A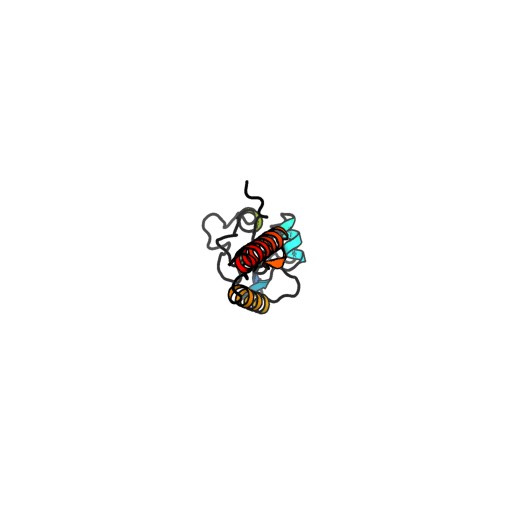 1 94 ? -2.108 -12.860 -2.905 1.00 86.12 94 PRO A O 1
ATOM 785 N N . ASN A 1 95 ? -2.431 -12.941 -0.678 1.00 87.56 95 ASN A N 1
ATOM 786 C CA . ASN A 1 95 ? -1.492 -14.034 -0.362 1.00 87.56 95 ASN A CA 1
ATOM 787 C C . ASN A 1 95 ? -0.004 -13.739 -0.612 1.00 87.56 95 ASN A C 1
ATOM 789 O O . ASN A 1 95 ? 0.829 -14.634 -0.490 1.00 87.56 95 ASN A O 1
ATOM 793 N N . LEU A 1 96 ? 0.350 -12.499 -0.944 1.00 89.31 96 LEU A N 1
ATOM 794 C CA . LEU A 1 96 ? 1.738 -12.072 -1.024 1.00 89.31 96 LEU A CA 1
ATOM 795 C C . LEU A 1 96 ? 2.157 -11.487 0.330 1.00 89.31 96 LEU A C 1
ATOM 797 O O . LEU A 1 96 ? 1.422 -10.691 0.912 1.00 89.31 96 LEU A O 1
ATOM 801 N N . SER A 1 97 ? 3.314 -11.896 0.847 1.00 88.88 97 SER A N 1
ATOM 802 C CA . SER A 1 97 ? 3.874 -11.297 2.059 1.00 88.88 97 SER A CA 1
ATOM 803 C C . SER A 1 97 ? 4.571 -9.975 1.729 1.00 88.88 97 SER A C 1
ATOM 805 O O . SER A 1 97 ? 5.036 -9.762 0.603 1.00 88.88 97 SER A O 1
ATOM 807 N N . PHE A 1 98 ? 4.717 -9.098 2.727 1.00 87.94 98 PHE A N 1
ATOM 808 C CA . PHE A 1 98 ? 5.471 -7.855 2.555 1.00 87.94 98 PHE A CA 1
ATOM 809 C C . PHE A 1 98 ? 6.915 -8.097 2.097 1.00 87.94 98 PHE A C 1
ATOM 811 O O . PHE A 1 98 ? 7.419 -7.362 1.246 1.00 87.94 98 PHE A O 1
ATOM 818 N N . GLU A 1 99 ? 7.571 -9.131 2.626 1.00 87.75 99 GLU A N 1
ATOM 819 C CA . GLU A 1 99 ? 8.946 -9.470 2.265 1.00 87.75 99 GLU A CA 1
ATOM 820 C C . GLU A 1 99 ? 9.047 -9.905 0.798 1.00 87.75 99 GLU A C 1
ATOM 822 O O . GLU A 1 99 ? 9.862 -9.375 0.039 1.00 87.75 99 GLU A O 1
ATOM 827 N N . THR A 1 100 ? 8.160 -10.797 0.352 1.00 87.44 100 THR A N 1
ATOM 828 C CA . THR A 1 100 ? 8.142 -11.241 -1.044 1.00 87.44 100 THR A CA 1
ATOM 829 C C . THR A 1 100 ? 7.802 -10.085 -1.988 1.00 87.44 100 THR A C 1
ATOM 831 O O . THR A 1 100 ? 8.440 -9.931 -3.032 1.00 87.44 100 THR A O 1
ATOM 834 N N . ALA A 1 101 ? 6.853 -9.217 -1.622 1.00 86.50 101 ALA A N 1
ATOM 835 C CA . ALA A 1 101 ? 6.529 -8.021 -2.399 1.00 86.50 101 ALA A CA 1
ATOM 836 C C . ALA A 1 101 ? 7.731 -7.074 -2.541 1.00 86.50 101 ALA A C 1
ATOM 838 O O . ALA A 1 101 ? 7.977 -6.523 -3.619 1.00 86.50 101 ALA A O 1
ATOM 839 N N . GLN A 1 102 ? 8.518 -6.913 -1.474 1.00 85.44 102 GLN A N 1
ATOM 840 C CA . GLN A 1 102 ? 9.749 -6.130 -1.498 1.00 85.44 102 GLN A CA 1
ATOM 841 C C . GLN A 1 102 ? 10.779 -6.737 -2.456 1.00 85.44 102 GLN A C 1
ATOM 843 O O . GLN A 1 102 ? 11.310 -6.015 -3.301 1.00 85.44 102 GLN A O 1
ATOM 848 N N . GLN A 1 103 ? 11.022 -8.047 -2.379 1.00 86.69 103 GLN A N 1
ATOM 849 C CA . GLN A 1 103 ? 11.962 -8.737 -3.267 1.00 86.69 103 GLN A CA 1
ATOM 850 C C . GLN A 1 103 ? 11.540 -8.638 -4.742 1.00 86.69 103 GLN A C 1
ATOM 852 O O . GLN A 1 103 ? 12.354 -8.294 -5.598 1.00 86.69 103 GLN A O 1
ATOM 857 N N . MET A 1 104 ? 10.256 -8.860 -5.054 1.00 83.94 104 MET A N 1
ATOM 858 C CA . MET A 1 104 ? 9.730 -8.726 -6.421 1.00 83.94 104 MET A CA 1
ATOM 859 C C . MET A 1 104 ? 9.945 -7.324 -6.989 1.00 83.94 104 MET A C 1
ATOM 861 O O . MET A 1 104 ? 10.235 -7.160 -8.173 1.00 83.94 104 MET A O 1
ATOM 865 N N . ARG A 1 105 ? 9.793 -6.296 -6.153 1.00 77.25 105 ARG A N 1
ATOM 866 C CA . ARG A 1 105 ? 10.013 -4.913 -6.562 1.00 77.25 105 ARG A CA 1
ATOM 867 C C . ARG A 1 105 ? 11.489 -4.615 -6.822 1.00 77.25 105 ARG A C 1
ATOM 869 O O . ARG A 1 105 ? 11.777 -3.939 -7.804 1.00 77.25 105 ARG A O 1
ATOM 876 N N . VAL A 1 106 ? 12.392 -5.080 -5.956 1.00 80.38 106 VAL A N 1
ATOM 877 C CA . VAL A 1 106 ? 13.845 -4.916 -6.144 1.00 80.38 106 VAL A CA 1
ATOM 878 C C . VAL A 1 106 ? 14.256 -5.520 -7.485 1.00 80.38 106 VAL A C 1
ATOM 880 O O . VAL A 1 106 ? 14.792 -4.802 -8.323 1.00 80.38 106 VAL A O 1
ATOM 883 N N . ARG A 1 107 ? 13.818 -6.754 -7.770 1.00 78.31 107 ARG A N 1
ATOM 884 C CA . ARG A 1 107 ? 14.036 -7.398 -9.076 1.00 78.31 107 ARG A CA 1
ATOM 885 C C . ARG A 1 107 ? 13.501 -6.562 -10.243 1.00 78.31 107 ARG A C 1
ATOM 887 O O . ARG A 1 107 ? 14.188 -6.384 -11.236 1.00 78.31 107 ARG A O 1
ATOM 894 N N . LYS A 1 108 ? 12.297 -5.989 -10.129 1.00 71.62 108 LYS A N 1
ATOM 895 C CA . LYS A 1 108 ? 11.731 -5.107 -11.172 1.00 71.62 108 LYS A CA 1
ATOM 896 C C . LYS A 1 108 ? 12.495 -3.794 -11.378 1.00 71.62 108 LYS A C 1
ATOM 898 O O . LYS A 1 108 ? 12.360 -3.208 -12.445 1.00 71.62 108 LYS A O 1
ATOM 903 N N . LYS A 1 109 ? 13.211 -3.294 -10.366 1.00 69.12 109 LYS A N 1
ATOM 904 C CA . LYS A 1 109 ? 14.080 -2.114 -10.496 1.00 69.12 109 LYS A CA 1
ATOM 905 C C . LYS A 1 109 ? 15.426 -2.463 -11.125 1.00 69.12 109 LYS A C 1
ATOM 907 O O . LYS A 1 109 ? 15.967 -1.642 -11.852 1.00 69.12 109 LYS A O 1
ATOM 912 N N . GLU A 1 110 ? 15.951 -3.640 -10.804 1.00 65.94 110 GLU A N 1
ATOM 913 C CA . GLU A 1 110 ? 17.246 -4.125 -11.288 1.00 65.94 110 GLU A CA 1
ATOM 914 C C . GLU A 1 110 ? 17.191 -4.605 -12.736 1.00 65.94 110 GLU A C 1
ATOM 916 O O . GLU A 1 110 ? 18.197 -4.526 -13.431 1.00 65.94 110 GLU A O 1
ATOM 921 N N . VAL A 1 111 ? 16.029 -5.054 -13.220 1.00 58.03 111 VAL A N 1
ATOM 922 C CA . VAL A 1 111 ? 15.822 -5.227 -14.658 1.00 58.03 111 VAL A CA 1
ATOM 923 C C . VAL A 1 111 ? 15.645 -3.827 -15.250 1.00 58.03 111 VAL A C 1
ATOM 925 O O . VAL A 1 111 ? 14.593 -3.220 -15.010 1.00 58.03 111 VAL A O 1
ATOM 928 N N . PRO A 1 112 ? 16.631 -3.279 -15.994 1.00 56.47 112 PRO A N 1
ATOM 929 C CA . PRO A 1 112 ? 16.414 -2.035 -16.714 1.00 56.47 112 PRO A CA 1
ATOM 930 C C . PRO A 1 112 ? 15.151 -2.228 -17.537 1.00 56.47 112 PRO A C 1
ATOM 932 O O . PRO A 1 112 ? 14.965 -3.280 -18.155 1.00 56.47 112 PRO A O 1
ATOM 935 N N . ARG A 1 113 ? 14.241 -1.250 -17.472 1.00 53.38 113 ARG A N 1
ATOM 936 C CA . ARG A 1 113 ? 13.042 -1.244 -18.305 1.00 53.38 113 ARG A CA 1
ATOM 937 C C . ARG A 1 113 ? 13.580 -1.439 -19.712 1.00 53.38 113 ARG A C 1
ATOM 939 O O . ARG A 1 113 ? 14.278 -0.555 -20.194 1.00 53.38 113 ARG A O 1
ATOM 946 N N . VAL A 1 114 ? 13.376 -2.624 -20.286 1.00 51.44 114 VAL A N 1
ATOM 947 C CA . VAL A 1 114 ? 13.802 -2.903 -21.648 1.00 51.44 114 VAL A CA 1
ATOM 948 C C . VAL A 1 114 ? 12.953 -1.937 -22.450 1.00 51.44 114 VAL A C 1
ATOM 950 O O . VAL A 1 114 ? 11.765 -2.185 -22.664 1.00 51.44 114 VAL A O 1
ATOM 953 N N . GLU A 1 115 ? 13.497 -0.749 -22.733 1.00 51.19 115 GLU A N 1
ATOM 954 C CA . GLU A 1 115 ? 12.966 0.132 -23.752 1.00 51.19 115 GLU A CA 1
ATOM 955 C C . GLU A 1 115 ? 12.805 -0.802 -24.917 1.00 51.19 115 GLU A C 1
ATOM 957 O O . GLU A 1 115 ? 13.791 -1.428 -25.306 1.00 51.19 115 GLU A O 1
ATOM 962 N N . LYS A 1 116 ? 11.544 -1.050 -25.295 1.00 51.41 116 LYS A N 1
ATOM 963 C CA . LYS A 1 116 ? 11.188 -2.024 -26.317 1.00 51.41 116 LYS A CA 1
ATOM 964 C C . LYS A 1 116 ? 12.247 -1.881 -27.388 1.00 51.41 116 LYS A C 1
ATOM 966 O O . LYS A 1 116 ? 12.287 -0.836 -28.036 1.00 51.41 116 LYS A O 1
ATOM 971 N N . PHE A 1 117 ? 13.139 -2.866 -27.505 1.00 51.62 117 PHE A N 1
ATOM 972 C CA . PHE A 1 117 ? 13.974 -2.964 -28.678 1.00 51.62 117 PHE A CA 1
ATOM 973 C C . PHE A 1 117 ? 12.927 -3.114 -29.763 1.00 51.62 117 PHE A C 1
ATOM 975 O O . PHE A 1 117 ? 12.286 -4.159 -29.863 1.00 51.62 117 PHE A O 1
ATOM 982 N N . VAL A 1 118 ? 12.604 -2.002 -30.424 1.00 53.31 118 VAL A N 1
ATOM 983 C CA . VAL A 1 118 ? 11.701 -1.989 -31.557 1.00 53.31 118 VAL A CA 1
ATOM 984 C C . VAL A 1 118 ? 12.463 -2.842 -32.539 1.00 53.31 118 VAL A C 1
ATOM 986 O O . VAL A 1 118 ? 13.443 -2.381 -33.123 1.00 53.31 118 VAL A O 1
ATOM 989 N N . LEU A 1 119 ? 12.113 -4.128 -32.587 1.00 57.88 119 LEU A N 1
ATOM 990 C CA . LEU A 1 119 ? 12.678 -5.065 -33.530 1.00 57.88 119 LEU A CA 1
ATOM 991 C C . LEU A 1 119 ? 12.556 -4.359 -34.870 1.00 57.88 119 LEU A C 1
ATOM 993 O O . LEU A 1 119 ? 11.454 -4.031 -35.307 1.00 57.88 119 LEU A O 1
ATOM 997 N N . ILE A 1 120 ? 13.697 -4.056 -35.486 1.00 55.62 120 ILE A N 1
ATOM 998 C CA . ILE A 1 120 ? 13.774 -3.347 -36.768 1.00 55.62 120 ILE A CA 1
ATOM 999 C C . ILE A 1 120 ? 12.879 -4.042 -37.820 1.00 55.62 120 ILE A C 1
ATOM 1001 O O . ILE A 1 120 ? 12.401 -3.394 -38.747 1.00 55.62 120 ILE A O 1
ATOM 1005 N N . GLY A 1 121 ? 12.557 -5.326 -37.614 1.00 54.72 121 GLY A N 1
ATOM 1006 C CA . GLY A 1 121 ? 11.610 -6.115 -38.401 1.00 54.72 121 GLY A CA 1
ATOM 1007 C C . GLY A 1 121 ? 10.107 -5.821 -38.233 1.00 54.72 121 GLY A C 1
ATOM 1008 O O . GLY A 1 121 ? 9.342 -6.282 -39.068 1.00 54.72 121 GLY A O 1
ATOM 1009 N N . GLU A 1 122 ? 9.636 -5.059 -37.237 1.00 58.59 122 GLU A N 1
ATOM 1010 C CA . GLU A 1 122 ? 8.193 -4.739 -37.105 1.00 58.59 122 GLU A CA 1
ATOM 1011 C C . GLU A 1 122 ? 7.743 -3.585 -38.014 1.00 58.59 122 GLU A C 1
ATOM 1013 O O . GLU A 1 122 ? 6.551 -3.366 -38.235 1.00 58.59 122 GLU A O 1
ATOM 1018 N N . ARG A 1 123 ? 8.689 -2.822 -38.565 1.00 75.00 123 ARG A N 1
ATOM 1019 C CA . ARG A 1 123 ? 8.396 -1.696 -39.452 1.00 75.00 123 ARG A CA 1
ATOM 1020 C C . ARG A 1 123 ? 8.634 -2.119 -40.891 1.00 75.00 123 ARG A C 1
ATOM 1022 O O . ARG A 1 123 ? 9.724 -1.927 -41.417 1.00 75.00 123 ARG A O 1
ATOM 1029 N N . ALA A 1 124 ? 7.590 -2.639 -41.537 1.00 75.38 124 ALA A N 1
ATOM 1030 C CA . ALA A 1 124 ? 7.639 -3.102 -42.927 1.00 75.38 124 ALA A CA 1
ATOM 1031 C C . ALA A 1 124 ? 8.334 -2.104 -43.878 1.00 75.38 124 ALA A C 1
ATOM 1033 O O . ALA A 1 124 ? 9.095 -2.515 -44.746 1.00 75.38 124 ALA A O 1
ATOM 1034 N N . TRP A 1 125 ? 8.152 -0.792 -43.674 1.00 85.75 125 TRP A N 1
ATOM 1035 C CA . TRP A 1 125 ? 8.786 0.257 -44.482 1.00 85.75 125 TRP A CA 1
ATOM 1036 C C . TRP A 1 125 ? 10.325 0.271 -44.425 1.00 85.75 125 TRP A C 1
ATOM 1038 O O . TRP A 1 125 ? 10.951 0.623 -45.421 1.00 85.75 125 TRP A O 1
ATOM 1048 N N . LEU A 1 126 ? 10.954 -0.144 -43.318 1.00 82.25 126 LEU A N 1
ATOM 1049 C CA . LEU A 1 126 ? 12.420 -0.222 -43.220 1.00 82.25 126 LEU A CA 1
ATOM 1050 C C . LEU A 1 126 ? 12.988 -1.323 -44.119 1.00 82.25 126 LEU A C 1
ATOM 1052 O O . LEU A 1 126 ? 14.031 -1.124 -44.738 1.00 82.25 126 LEU A O 1
ATOM 1056 N N . VAL A 1 127 ? 12.279 -2.449 -44.245 1.00 85.12 127 VAL A N 1
ATOM 1057 C CA . VAL A 1 127 ? 12.659 -3.537 -45.159 1.00 85.12 127 VAL A CA 1
ATOM 1058 C C . VAL A 1 127 ? 12.651 -3.031 -46.602 1.00 85.12 127 VAL A C 1
ATOM 1060 O O . VAL A 1 127 ? 13.623 -3.241 -47.320 1.00 85.12 127 VAL A O 1
ATOM 1063 N N . TRP A 1 128 ? 11.621 -2.273 -46.996 1.00 88.69 128 TRP A N 1
ATOM 1064 C CA . TRP A 1 128 ? 11.542 -1.675 -48.333 1.00 88.69 128 TRP A CA 1
ATOM 1065 C C . TRP A 1 128 ? 12.697 -0.713 -48.627 1.00 88.69 128 TRP A C 1
ATOM 1067 O O . TRP A 1 128 ? 13.250 -0.756 -49.724 1.00 88.69 128 TRP A O 1
ATOM 1077 N N . ILE A 1 129 ? 13.101 0.118 -47.659 1.00 91.56 129 ILE A N 1
ATOM 1078 C CA . ILE A 1 129 ? 14.238 1.036 -47.832 1.00 91.56 129 ILE A CA 1
ATOM 1079 C C . ILE A 1 129 ? 15.543 0.264 -48.027 1.00 91.56 129 ILE A C 1
ATOM 1081 O O . ILE A 1 129 ? 16.302 0.578 -48.942 1.00 91.56 129 ILE A O 1
ATOM 1085 N N . ILE A 1 130 ? 15.797 -0.756 -4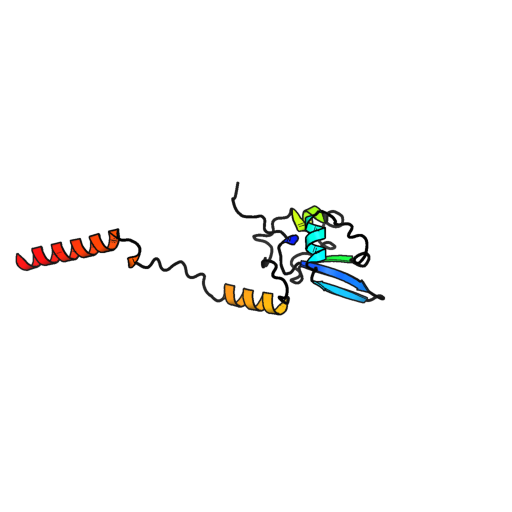7.202 1.00 91.25 130 ILE A N 1
ATOM 1086 C CA . ILE A 1 130 ? 17.012 -1.572 -47.312 1.00 91.25 130 ILE A CA 1
ATOM 1087 C C . ILE A 1 130 ? 17.034 -2.300 -48.661 1.00 91.25 130 ILE A C 1
ATOM 1089 O O . ILE A 1 130 ? 18.041 -2.253 -49.364 1.00 91.25 130 ILE A O 1
ATOM 1093 N N . SER A 1 131 ? 15.917 -2.908 -49.071 1.00 90.88 131 SER A N 1
ATOM 1094 C CA . SER A 1 131 ? 15.807 -3.572 -50.373 1.00 90.88 131 SER A CA 1
ATOM 1095 C C . SER A 1 131 ? 16.036 -2.611 -51.542 1.00 90.88 131 SER A C 1
ATOM 1097 O O . SER A 1 131 ? 16.764 -2.954 -52.472 1.00 90.88 131 SER A O 1
ATOM 1099 N N . ALA A 1 132 ? 15.472 -1.400 -51.492 1.00 94.56 132 ALA A N 1
ATOM 1100 C CA . ALA A 1 132 ? 15.671 -0.386 -52.526 1.00 94.56 132 ALA A CA 1
ATOM 1101 C C . ALA A 1 132 ? 17.132 0.091 -52.601 1.00 94.56 132 ALA A C 1
ATOM 1103 O O . ALA A 1 132 ? 17.676 0.235 -53.696 1.00 94.56 132 ALA A O 1
ATOM 1104 N N . ALA A 1 133 ? 17.783 0.291 -51.452 1.00 95.25 133 ALA A N 1
ATOM 1105 C CA . ALA A 1 133 ? 19.187 0.687 -51.387 1.00 95.25 133 ALA A CA 1
ATOM 1106 C C . ALA A 1 133 ? 20.114 -0.385 -51.985 1.00 95.25 133 ALA A C 1
ATOM 1108 O O . ALA A 1 133 ? 21.006 -0.056 -52.768 1.00 95.25 133 ALA A O 1
ATOM 1109 N N . VAL A 1 134 ? 19.871 -1.664 -51.675 1.00 95.94 134 VAL A N 1
ATOM 1110 C CA . VAL A 1 134 ? 20.626 -2.790 -52.251 1.00 95.94 134 VAL A CA 1
ATOM 1111 C C . VAL A 1 134 ? 20.429 -2.861 -53.768 1.00 95.94 134 VAL A C 1
ATOM 1113 O O . VAL A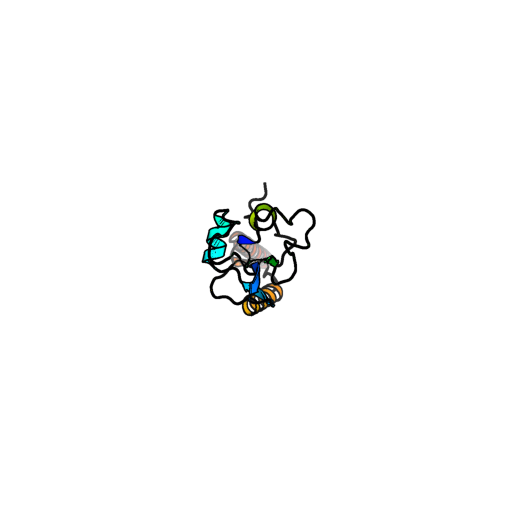 1 134 ? 21.408 -2.963 -54.501 1.00 95.94 134 VAL A O 1
ATOM 1116 N N . LEU A 1 135 ? 19.189 -2.727 -54.251 1.00 95.75 135 LEU A N 1
ATOM 1117 C CA . LEU A 1 135 ? 18.881 -2.705 -55.686 1.00 95.75 135 LEU A CA 1
ATOM 1118 C C . LEU A 1 135 ? 19.622 -1.583 -56.426 1.00 95.75 135 LEU A C 1
ATOM 1120 O O . LEU A 1 135 ? 20.225 -1.827 -57.471 1.00 95.75 135 LEU A O 1
ATOM 1124 N N . LEU A 1 136 ? 19.610 -0.365 -55.879 1.00 95.81 136 LEU A N 1
ATOM 1125 C CA . LEU A 1 136 ? 20.321 0.776 -56.460 1.00 95.81 136 LEU A CA 1
ATOM 1126 C C . LEU A 1 136 ? 21.833 0.542 -56.508 1.00 95.81 136 LEU A C 1
ATOM 1128 O O . LEU A 1 136 ? 22.454 0.804 -57.538 1.00 95.81 136 LEU A O 1
ATOM 1132 N N . ALA A 1 137 ? 22.417 0.010 -55.432 1.00 95.69 137 ALA A N 1
ATOM 1133 C CA . ALA A 1 137 ? 23.840 -0.312 -55.387 1.00 95.69 137 ALA A CA 1
ATOM 1134 C C . ALA A 1 137 ? 24.222 -1.360 -56.447 1.00 95.69 137 ALA A C 1
ATOM 1136 O O . ALA A 1 137 ? 25.220 -1.186 -57.142 1.00 95.69 137 ALA A O 1
ATOM 1137 N N . SER A 1 138 ? 23.405 -2.402 -56.636 1.00 94.25 138 SER A N 1
ATOM 1138 C CA . SER A 1 138 ? 23.638 -3.416 -57.672 1.00 94.25 138 SER A CA 1
ATOM 1139 C C . SER A 1 138 ? 23.549 -2.845 -59.090 1.00 94.25 138 SER A C 1
ATOM 1141 O O . SER A 1 138 ? 24.379 -3.180 -59.930 1.00 94.25 138 SER A O 1
ATOM 1143 N N . ILE A 1 139 ? 22.591 -1.954 -59.368 1.00 94.50 139 ILE A N 1
ATOM 1144 C CA . ILE A 1 139 ? 22.468 -1.300 -60.684 1.00 94.50 139 ILE A CA 1
ATOM 1145 C C . ILE A 1 139 ? 23.692 -0.426 -60.980 1.00 94.50 139 ILE A C 1
ATOM 1147 O O . ILE A 1 139 ? 24.193 -0.429 -62.104 1.00 94.50 139 ILE A O 1
ATOM 1151 N N . LEU A 1 140 ? 24.172 0.324 -59.984 1.00 94.25 140 LEU A N 1
ATOM 1152 C CA . LEU A 1 140 ? 25.369 1.152 -60.128 1.00 94.25 140 LEU A CA 1
ATOM 1153 C C . LEU A 1 140 ? 26.626 0.300 -60.324 1.00 94.25 140 LEU A C 1
ATOM 1155 O O . LEU A 1 140 ? 27.453 0.651 -61.157 1.00 94.25 140 LEU A O 1
ATOM 1159 N N . TYR A 1 141 ? 26.733 -0.826 -59.615 1.00 94.12 141 TYR A N 1
ATOM 1160 C CA . TYR A 1 141 ? 27.851 -1.759 -59.745 1.00 94.12 141 TYR A CA 1
ATOM 1161 C C . TYR A 1 141 ? 27.926 -2.399 -61.134 1.00 94.12 141 TYR A C 1
ATOM 1163 O O . TYR A 1 141 ? 29.005 -2.516 -61.679 1.00 94.12 141 TYR A O 1
ATOM 1171 N N . VAL A 1 142 ? 26.795 -2.773 -61.740 1.00 89.94 142 VAL A N 1
ATOM 1172 C CA . VAL A 1 142 ? 26.782 -3.378 -63.089 1.00 89.94 142 VAL A CA 1
ATOM 1173 C 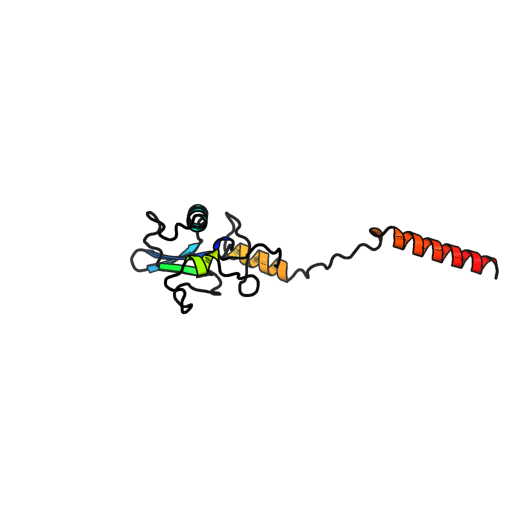C . VAL A 1 142 ? 27.142 -2.370 -64.191 1.00 89.94 142 VAL A C 1
ATOM 1175 O O . VAL A 1 142 ? 27.549 -2.763 -65.281 1.00 89.94 142 VAL A O 1
ATOM 1178 N N . LYS A 1 143 ? 26.966 -1.068 -63.939 1.00 76.06 143 LYS A N 1
ATOM 1179 C CA . LYS A 1 143 ? 27.304 -0.008 -64.900 1.00 76.06 143 LYS A CA 1
ATOM 1180 C C . LYS A 1 143 ? 28.778 0.411 -64.881 1.00 76.06 143 LYS A C 1
ATOM 1182 O O . LYS A 1 143 ? 29.174 1.127 -65.800 1.00 76.06 143 LYS A O 1
ATOM 1187 N N . TYR A 1 144 ? 29.536 0.019 -63.860 1.00 73.31 144 TYR A N 1
ATOM 1188 C CA . TYR A 1 144 ? 30.962 0.311 -63.696 1.00 73.31 144 TYR A CA 1
ATOM 1189 C C . TYR A 1 144 ? 31.797 -0.949 -63.912 1.00 73.31 144 TYR A C 1
ATOM 1191 O O . TYR A 1 144 ? 32.905 -0.803 -64.471 1.00 73.31 144 TYR A O 1
#

pLDDT: mean 80.03, std 13.55, range [43.38, 95.94]